Protein AF-A0A5C4LAF5-F1 (afdb_monomer)

Organism: NCBI:txid2583531

Solvent-accessible surface area (backbone atoms only — not comparable to full-atom values): 6536 Å² total; per-residue (Å²): 121,71,73,62,19,75,58,18,48,51,38,55,52,55,50,71,71,38,86,59,40,41,74,29,96,80,46,62,52,73,46,30,43,30,32,22,40,81,81,64,52,59,39,35,34,37,21,53,38,78,77,50,29,40,40,36,35,58,64,47,71,75,53,50,54,58,38,45,76,74,70,45,64,71,43,80,41,60,37,63,76,46,84,54,70,66,35,54,65,41,40,74,38,77,77,31,43,78,30,45,24,29,38,31,74,27,74,49,58,66,53,48,51,53,57,58,58,65,70,104

Structure (mmCIF, N/CA/C/O backbone):
data_AF-A0A5C4LAF5-F1
#
_entry.id   AF-A0A5C4LAF5-F1
#
loop_
_atom_site.group_PDB
_atom_site.id
_atom_site.type_symbol
_atom_site.label_atom_id
_atom_site.label_alt_id
_atom_site.label_comp_id
_atom_site.label_asym_id
_atom_site.label_entity_id
_atom_site.label_seq_id
_atom_site.pdbx_PDB_ins_code
_atom_site.Cartn_x
_atom_site.Cartn_y
_atom_site.Cartn_z
_atom_site.occupancy
_atom_site.B_iso_or_equiv
_atom_site.auth_seq_id
_atom_site.auth_comp_id
_atom_site.auth_asym_id
_atom_site.auth_atom_id
_atom_site.pdbx_PDB_model_num
ATOM 1 N N . MET A 1 1 ? 19.747 -2.881 -2.254 1.00 62.59 1 MET A N 1
ATOM 2 C CA . MET A 1 1 ? 18.479 -2.380 -1.688 1.00 62.59 1 MET A CA 1
ATOM 3 C C . MET A 1 1 ? 18.780 -1.313 -0.639 1.00 62.59 1 MET A C 1
ATOM 5 O O . MET A 1 1 ? 19.507 -1.619 0.301 1.00 62.59 1 MET A O 1
ATOM 9 N N . PRO A 1 2 ? 18.279 -0.075 -0.782 1.00 73.44 2 PRO A N 1
ATOM 10 C CA . PRO A 1 2 ? 18.353 0.937 0.255 1.00 73.44 2 PRO A CA 1
ATOM 11 C C . PRO A 1 2 ? 17.553 0.480 1.476 1.00 73.44 2 PRO A C 1
ATOM 13 O O . PRO A 1 2 ? 16.539 -0.217 1.358 1.00 73.44 2 PRO A O 1
ATOM 16 N N . ALA A 1 3 ? 18.028 0.873 2.655 1.00 80.19 3 ALA A N 1
ATOM 17 C CA . ALA A 1 3 ? 17.338 0.575 3.897 1.00 80.19 3 ALA A CA 1
ATOM 18 C C . ALA A 1 3 ? 15.934 1.218 3.898 1.00 80.19 3 ALA A C 1
ATOM 20 O O . ALA A 1 3 ? 15.774 2.339 3.392 1.00 80.19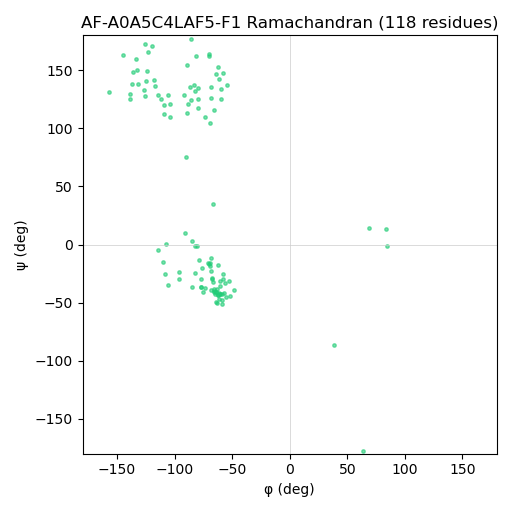 3 ALA A O 1
ATOM 21 N N . PRO A 1 4 ? 14.917 0.534 4.452 1.00 83.88 4 PRO A N 1
ATOM 22 C CA . PRO A 1 4 ? 13.623 1.156 4.696 1.00 83.88 4 PRO A CA 1
ATOM 23 C C . PRO A 1 4 ? 13.795 2.381 5.601 1.00 83.88 4 PRO A C 1
ATOM 25 O O . PRO A 1 4 ? 14.685 2.431 6.454 1.00 83.88 4 PRO A O 1
ATOM 28 N N . SER A 1 5 ? 12.948 3.393 5.410 1.00 88.94 5 SER A N 1
ATOM 29 C CA . SER A 1 5 ? 12.864 4.478 6.390 1.00 88.94 5 SER A CA 1
ATOM 30 C C . SER A 1 5 ? 12.206 3.959 7.677 1.00 88.94 5 SER A C 1
ATOM 32 O O . SER A 1 5 ? 11.512 2.945 7.622 1.00 88.94 5 SER A O 1
ATOM 34 N N . PRO A 1 6 ? 12.338 4.654 8.824 1.00 90.12 6 PRO A N 1
ATOM 35 C CA . PRO A 1 6 ? 11.617 4.276 10.041 1.00 90.12 6 PRO A CA 1
ATOM 36 C C . PRO A 1 6 ? 10.108 4.119 9.807 1.00 90.12 6 PRO A C 1
ATOM 38 O O . PRO A 1 6 ? 9.530 3.111 10.199 1.00 90.12 6 PRO A O 1
ATOM 41 N N . LEU A 1 7 ? 9.500 5.060 9.075 1.00 89.31 7 LEU A N 1
ATOM 42 C CA . LEU A 1 7 ? 8.100 4.973 8.656 1.00 89.31 7 LEU A CA 1
ATOM 43 C C . LEU A 1 7 ? 7.850 3.756 7.751 1.00 89.31 7 LEU A C 1
ATOM 45 O O . LEU A 1 7 ? 6.873 3.046 7.941 1.00 89.31 7 LEU A O 1
ATOM 49 N N . GLY A 1 8 ? 8.734 3.482 6.790 1.00 89.00 8 GLY A N 1
ATOM 50 C CA . GLY A 1 8 ? 8.625 2.316 5.914 1.00 89.00 8 GLY A CA 1
ATOM 51 C C . GLY A 1 8 ? 8.657 0.986 6.663 1.00 89.00 8 GLY A C 1
ATOM 52 O O . GLY A 1 8 ? 7.839 0.120 6.376 1.00 89.00 8 GLY A O 1
ATOM 53 N N . SER A 1 9 ? 9.546 0.843 7.649 1.00 91.00 9 SER A N 1
ATOM 54 C CA . SER A 1 9 ? 9.603 -0.346 8.508 1.00 91.00 9 SER A CA 1
ATOM 55 C C . SER A 1 9 ? 8.350 -0.487 9.371 1.00 91.00 9 SER A C 1
ATOM 57 O O . SER A 1 9 ? 7.840 -1.590 9.532 1.00 91.00 9 SER A O 1
ATOM 59 N N . GLN A 1 10 ? 7.833 0.623 9.910 1.00 92.25 10 GLN A N 1
ATOM 60 C CA . GLN A 1 10 ? 6.586 0.623 10.683 1.00 92.25 10 GLN A CA 1
ATOM 61 C C . GLN A 1 10 ? 5.386 0.225 9.817 1.00 92.25 10 GLN A C 1
ATOM 63 O O . GLN A 1 10 ? 4.551 -0.558 10.260 1.00 92.25 10 GLN A O 1
ATOM 68 N N . LEU A 1 11 ? 5.325 0.712 8.574 1.00 92.38 11 LEU A N 1
ATOM 69 C CA . LEU A 1 11 ? 4.305 0.321 7.602 1.00 92.38 11 LEU A CA 1
ATOM 70 C C . LEU A 1 11 ? 4.411 -1.172 7.266 1.00 92.38 11 LEU A C 1
ATOM 72 O O . LEU A 1 11 ? 3.419 -1.882 7.370 1.00 92.38 11 LEU A O 1
ATOM 76 N N . GLU A 1 12 ? 5.605 -1.663 6.925 1.00 92.31 1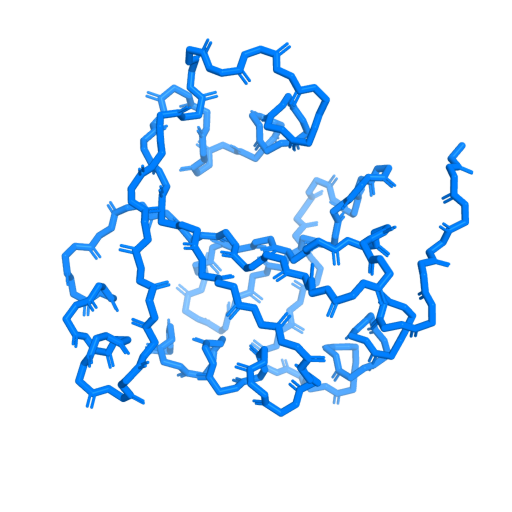2 GLU A N 1
ATOM 77 C CA . GLU A 1 12 ? 5.855 -3.084 6.632 1.00 92.31 12 GLU A CA 1
ATOM 78 C C . GLU A 1 12 ? 5.410 -3.985 7.790 1.00 92.31 12 GLU A C 1
ATOM 80 O O . GLU A 1 12 ? 4.702 -4.974 7.588 1.00 92.31 12 GLU A O 1
ATOM 85 N N . HIS A 1 13 ? 5.750 -3.593 9.019 1.00 92.94 13 HIS A N 1
ATOM 86 C CA . HIS A 1 13 ? 5.322 -4.299 10.217 1.00 92.94 13 HIS A CA 1
ATOM 87 C C . HIS A 1 13 ? 3.798 -4.263 10.401 1.00 92.94 13 HIS A C 1
ATOM 89 O O . HIS A 1 13 ? 3.179 -5.308 10.551 1.00 92.94 13 HIS A O 1
ATOM 95 N N . ALA A 1 14 ? 3.163 -3.095 10.310 1.00 92.81 14 ALA A N 1
ATOM 96 C CA . ALA A 1 14 ? 1.718 -2.973 10.497 1.00 92.81 14 ALA A CA 1
ATOM 97 C C . ALA A 1 14 ? 0.908 -3.758 9.453 1.00 92.81 14 ALA A C 1
ATOM 99 O O . ALA A 1 14 ? -0.028 -4.471 9.806 1.00 92.81 14 ALA A O 1
ATOM 100 N N . PHE A 1 15 ? 1.302 -3.693 8.177 1.00 91.81 15 PHE A N 1
ATOM 101 C CA . PHE A 1 15 ? 0.649 -4.456 7.111 1.00 91.81 15 PHE A CA 1
ATOM 102 C C . PHE A 1 15 ? 0.873 -5.967 7.234 1.00 91.81 15 PHE A C 1
ATOM 104 O O . PHE A 1 15 ? 0.014 -6.729 6.810 1.00 91.81 15 PHE A O 1
ATOM 111 N N . SER A 1 16 ? 1.996 -6.412 7.808 1.00 90.06 16 SER A N 1
ATOM 112 C CA . SER A 1 16 ? 2.235 -7.844 8.053 1.00 90.06 16 SER A CA 1
ATOM 113 C C . SER A 1 16 ? 1.465 -8.402 9.253 1.00 90.06 16 SER A C 1
ATOM 115 O O . SER A 1 16 ? 1.260 -9.612 9.318 1.00 90.06 16 SER A O 1
ATOM 117 N N . LEU A 1 17 ? 1.014 -7.544 10.173 1.00 92.62 17 LEU A N 1
ATOM 118 C CA . LEU A 1 17 ? 0.171 -7.938 11.304 1.00 92.62 17 LEU A CA 1
ATOM 119 C C . LEU A 1 17 ? -1.318 -8.053 10.939 1.00 92.62 17 LEU A C 1
ATOM 121 O O . LEU A 1 17 ? -2.039 -8.786 11.613 1.00 92.62 17 LEU A O 1
ATOM 125 N N . ASP A 1 18 ? -1.792 -7.354 9.901 1.00 91.25 18 ASP A N 1
ATOM 126 C CA . ASP A 1 18 ? -3.194 -7.426 9.469 1.00 91.25 18 ASP A CA 1
ATOM 127 C C . ASP A 1 18 ? -3.393 -8.555 8.433 1.00 91.25 18 ASP A C 1
ATOM 129 O O . ASP A 1 18 ? -2.924 -8.445 7.296 1.00 91.25 18 ASP A O 1
ATOM 133 N N . PRO A 1 19 ? -4.140 -9.627 8.766 1.00 89.94 19 PRO A N 1
ATOM 134 C CA . PRO A 1 19 ? -4.344 -10.775 7.879 1.00 89.94 19 PRO A CA 1
ATOM 135 C C . PRO A 1 19 ? -5.185 -10.456 6.631 1.00 89.94 19 PRO A C 1
ATOM 137 O O . PRO A 1 19 ? -5.259 -11.275 5.710 1.00 89.94 19 PRO A O 1
ATOM 140 N N . SER A 1 20 ? -5.827 -9.285 6.589 1.00 89.94 20 SER A N 1
ATOM 141 C CA . SER A 1 20 ? -6.595 -8.800 5.437 1.00 89.94 20 SER A CA 1
ATOM 142 C C . SER A 1 20 ? -5.701 -8.415 4.259 1.00 89.94 20 SER A C 1
ATOM 144 O O . SER A 1 20 ? -6.203 -8.263 3.141 1.00 89.94 20 SER A O 1
ATOM 146 N N . TYR A 1 21 ? -4.397 -8.242 4.501 1.00 92.19 21 TYR A N 1
ATOM 147 C CA . TYR A 1 21 ? -3.412 -7.911 3.484 1.00 92.19 21 TYR A CA 1
ATOM 148 C C . TYR A 1 21 ? -2.386 -9.030 3.359 1.00 92.19 21 TYR A C 1
ATOM 150 O O . TYR A 1 21 ? -1.886 -9.580 4.336 1.00 92.19 21 TYR A O 1
ATOM 158 N N . ARG A 1 22 ? -2.056 -9.380 2.121 1.00 92.88 22 ARG A N 1
ATOM 159 C CA . ARG A 1 22 ? -1.037 -10.384 1.807 1.00 92.88 22 ARG A CA 1
ATOM 160 C C . ARG A 1 22 ? 0.001 -9.776 0.896 1.00 92.88 22 ARG A C 1
ATOM 162 O O . ARG A 1 22 ? -0.321 -8.903 0.096 1.00 92.88 22 ARG A O 1
ATOM 169 N N . VAL A 1 23 ? 1.243 -10.234 0.998 1.00 92.12 23 VAL A N 1
ATOM 170 C CA . VAL A 1 23 ? 2.293 -9.815 0.066 1.00 92.12 23 VAL A CA 1
ATOM 171 C C . VAL A 1 23 ? 1.879 -10.214 -1.350 1.00 92.12 23 VAL A C 1
ATOM 173 O O . VAL A 1 23 ? 1.403 -11.324 -1.576 1.00 92.12 23 VAL A O 1
ATOM 176 N N . HIS A 1 24 ? 2.026 -9.289 -2.295 1.00 92.81 24 HIS A N 1
ATOM 177 C CA . HIS A 1 24 ? 1.714 -9.549 -3.698 1.00 92.81 24 HIS A CA 1
ATOM 178 C C . HIS A 1 24 ? 2.612 -10.654 -4.274 1.00 92.81 24 HIS A C 1
ATOM 180 O O . HIS A 1 24 ? 3.770 -10.772 -3.885 1.00 92.81 24 HIS A O 1
ATOM 186 N N . ASP A 1 25 ? 2.137 -11.376 -5.290 1.00 87.38 25 ASP A N 1
ATOM 187 C CA . ASP A 1 25 ? 2.841 -12.514 -5.913 1.00 87.38 25 ASP A CA 1
ATOM 188 C C . ASP A 1 25 ? 4.232 -12.168 -6.473 1.00 87.38 25 ASP A C 1
ATOM 190 O O . ASP A 1 25 ? 5.109 -13.019 -6.563 1.00 87.38 25 ASP A O 1
ATOM 194 N N . VAL A 1 26 ? 4.460 -10.897 -6.824 1.00 85.62 26 VAL A N 1
ATOM 195 C CA . VAL A 1 26 ? 5.748 -10.405 -7.344 1.00 85.62 26 VAL A CA 1
ATOM 196 C C . VAL A 1 26 ? 6.667 -9.895 -6.227 1.00 85.62 26 VAL A C 1
ATOM 198 O O . VAL A 1 26 ? 7.672 -9.235 -6.498 1.00 85.62 26 VAL A O 1
ATOM 201 N N . GLY A 1 27 ? 6.295 -10.152 -4.969 1.00 87.12 27 GLY A N 1
ATOM 202 C CA . GLY A 1 27 ? 7.008 -9.745 -3.767 1.00 87.12 27 GLY A CA 1
ATOM 203 C C . GLY A 1 27 ? 7.087 -8.231 -3.577 1.00 87.12 27 GLY A C 1
ATOM 204 O O . GLY A 1 27 ? 6.575 -7.431 -4.364 1.00 87.12 27 GLY A O 1
ATOM 205 N N . HIS A 1 28 ? 7.767 -7.812 -2.515 1.00 87.00 28 HIS A N 1
ATOM 206 C CA . HIS A 1 28 ? 8.168 -6.417 -2.341 1.00 87.00 28 HIS A CA 1
ATOM 207 C C . HIS A 1 28 ? 9.268 -6.028 -3.338 1.00 87.00 28 HIS A C 1
ATOM 209 O O . HIS A 1 28 ? 9.920 -6.874 -3.948 1.00 87.00 28 HIS A O 1
ATOM 215 N N . ALA A 1 29 ? 9.478 -4.728 -3.511 1.00 85.38 29 ALA A N 1
ATOM 216 C CA . ALA A 1 29 ? 10.572 -4.188 -4.303 1.00 85.38 29 ALA A CA 1
ATOM 217 C C . ALA A 1 29 ? 11.403 -3.189 -3.516 1.00 85.38 29 ALA A C 1
ATOM 219 O O . ALA A 1 29 ? 11.057 -2.759 -2.419 1.00 85.38 29 ALA A O 1
ATOM 220 N N . 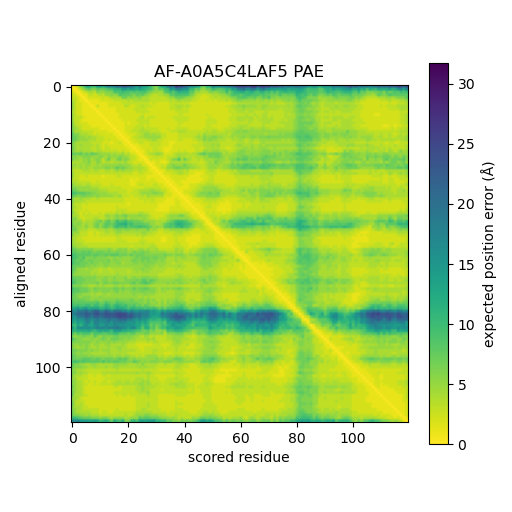GLU A 1 30 ? 12.500 -2.782 -4.148 1.00 81.38 30 GLU A N 1
ATOM 221 C CA . GLU A 1 30 ? 13.512 -1.913 -3.571 1.00 81.38 30 GLU A CA 1
ATOM 222 C C . GLU A 1 30 ? 12.936 -0.662 -2.877 1.00 81.38 30 GLU A C 1
ATOM 224 O O . GLU A 1 30 ? 13.389 -0.282 -1.797 1.00 81.38 30 GLU A O 1
ATOM 229 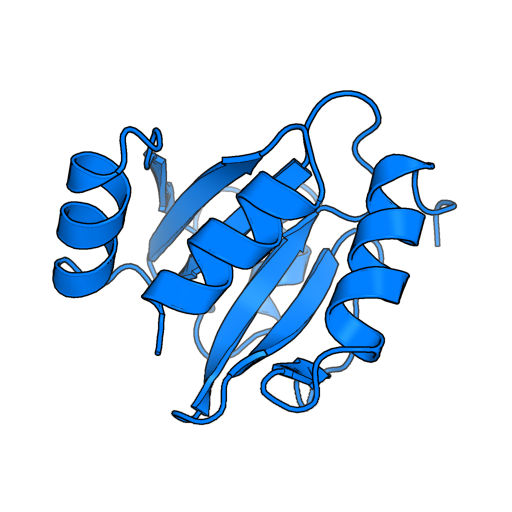N N . TYR A 1 31 ? 11.893 -0.061 -3.458 1.00 85.44 31 TYR A N 1
ATOM 230 C CA . TYR A 1 31 ? 11.274 1.169 -2.958 1.00 85.44 31 TYR A CA 1
ATOM 231 C C . TYR A 1 31 ? 9.837 1.012 -2.465 1.00 85.44 31 TYR A C 1
ATOM 233 O O . TYR A 1 31 ? 9.264 1.992 -1.978 1.00 85.44 31 TYR A O 1
ATOM 241 N N . LEU A 1 32 ? 9.248 -0.173 -2.619 1.00 89.00 32 LEU A N 1
ATOM 242 C CA . LEU A 1 32 ? 7.816 -0.385 -2.460 1.00 89.00 32 LEU A CA 1
ATOM 243 C C . LEU A 1 32 ? 7.529 -1.684 -1.724 1.00 89.00 32 LEU A C 1
ATOM 245 O O . LEU A 1 32 ? 7.976 -2.757 -2.127 1.00 89.00 32 LEU A O 1
ATOM 249 N N . LEU A 1 33 ? 6.696 -1.578 -0.704 1.00 91.25 33 LEU A N 1
ATOM 250 C CA . LEU A 1 33 ? 5.954 -2.702 -0.167 1.00 91.25 33 LEU A CA 1
ATOM 251 C C . LEU A 1 33 ? 4.758 -2.932 -1.088 1.00 91.25 33 LEU A C 1
ATOM 253 O O . LEU A 1 33 ? 4.110 -1.976 -1.503 1.00 91.25 33 LEU A O 1
ATOM 257 N N . ARG A 1 34 ? 4.488 -4.176 -1.457 1.00 93.12 34 ARG A N 1
ATOM 258 C CA . ARG A 1 34 ? 3.430 -4.537 -2.407 1.00 93.12 34 ARG A CA 1
ATOM 259 C C . ARG A 1 34 ? 2.512 -5.554 -1.770 1.00 93.12 34 ARG A C 1
ATOM 261 O O . ARG A 1 34 ? 2.990 -6.593 -1.309 1.00 93.12 34 ARG A O 1
ATOM 268 N N . TYR A 1 35 ? 1.222 -5.265 -1.793 1.00 94.12 35 TYR A N 1
ATOM 269 C CA . TYR A 1 35 ? 0.212 -6.061 -1.120 1.00 94.12 35 TYR A CA 1
ATOM 270 C C . TYR A 1 35 ? -0.988 -6.321 -2.030 1.00 94.12 35 TYR A C 1
ATOM 272 O O . TYR A 1 35 ? -1.220 -5.605 -3.006 1.00 94.12 35 TYR A O 1
ATOM 280 N N . ARG A 1 36 ? -1.756 -7.351 -1.687 1.00 93.19 36 ARG A N 1
ATOM 281 C CA . ARG A 1 36 ? -3.130 -7.575 -2.129 1.00 93.19 36 ARG A CA 1
ATOM 282 C C . ARG A 1 36 ? -4.048 -7.555 -0.918 1.00 93.19 36 ARG A C 1
ATOM 284 O O . ARG A 1 36 ? -3.675 -8.069 0.137 1.00 93.19 36 ARG A O 1
ATOM 291 N N . ASN A 1 37 ? -5.235 -6.984 -1.069 1.00 91.38 37 ASN A N 1
ATOM 292 C CA . ASN A 1 37 ? -6.287 -7.104 -0.062 1.00 91.38 37 ASN A CA 1
ATOM 293 C C . ASN A 1 37 ? -7.113 -8.392 -0.249 1.00 91.38 37 ASN A C 1
ATOM 295 O O . ASN A 1 37 ? -6.907 -9.146 -1.202 1.00 91.38 37 ASN A O 1
ATOM 299 N N . ALA A 1 38 ? -8.066 -8.630 0.656 1.00 86.81 38 ALA A N 1
ATOM 300 C CA . ALA A 1 38 ? -8.966 -9.786 0.614 1.00 86.81 38 ALA A CA 1
ATOM 301 C C . ALA A 1 38 ? -9.789 -9.890 -0.687 1.00 86.81 38 ALA A C 1
ATOM 303 O O . ALA A 1 38 ? -10.086 -10.995 -1.134 1.00 86.81 38 ALA A O 1
ATOM 304 N N . SER A 1 39 ? -10.101 -8.755 -1.315 1.00 85.00 39 SER A N 1
ATOM 305 C CA . SER A 1 39 ? -10.839 -8.657 -2.582 1.00 85.00 39 SER A CA 1
ATOM 306 C C . SER A 1 39 ? -9.947 -8.913 -3.814 1.00 85.00 39 SER A C 1
ATOM 308 O O . SER A 1 39 ? -10.424 -8.875 -4.945 1.00 85.00 39 SER A O 1
ATOM 310 N N . GLY A 1 40 ? -8.647 -9.169 -3.617 1.00 86.38 40 GLY A N 1
ATOM 311 C CA . GLY A 1 40 ? -7.664 -9.421 -4.677 1.00 86.38 40 GLY A CA 1
ATOM 312 C C . GLY A 1 40 ? -7.051 -8.160 -5.297 1.00 86.38 40 GLY A C 1
ATOM 313 O O . GLY A 1 40 ? -6.162 -8.274 -6.150 1.00 86.38 40 GLY A O 1
ATOM 314 N N . LEU A 1 41 ? -7.466 -6.966 -4.856 1.00 90.38 41 LEU A N 1
ATOM 315 C CA . LEU A 1 41 ? -6.942 -5.698 -5.353 1.00 90.38 41 LEU A CA 1
ATOM 316 C C . LEU A 1 41 ? -5.492 -5.520 -4.908 1.00 90.38 41 LEU A C 1
ATOM 318 O O . LEU A 1 41 ? -5.175 -5.566 -3.717 1.00 90.38 41 LEU A O 1
ATOM 322 N N . ALA A 1 42 ? -4.622 -5.277 -5.881 1.00 92.50 42 ALA A N 1
ATOM 323 C CA . ALA A 1 42 ? -3.221 -4.987 -5.651 1.00 92.50 42 ALA A CA 1
ATOM 324 C C . ALA A 1 42 ? -3.006 -3.505 -5.323 1.00 92.50 42 ALA A C 1
ATOM 326 O O . ALA A 1 42 ? -3.549 -2.634 -5.997 1.00 92.50 42 ALA A O 1
ATOM 327 N N . PHE A 1 43 ? -2.160 -3.211 -4.340 1.00 93.38 43 PHE A N 1
ATOM 328 C CA . PHE A 1 43 ? -1.712 -1.855 -4.024 1.00 93.38 43 PHE A CA 1
ATOM 329 C C . PHE A 1 43 ? -0.255 -1.868 -3.555 1.00 93.38 43 PHE A C 1
ATOM 331 O O . PHE A 1 43 ? 0.300 -2.913 -3.201 1.00 93.38 43 PHE A O 1
ATOM 338 N N . ALA A 1 44 ? 0.394 -0.706 -3.568 1.00 92.88 44 ALA A N 1
ATOM 339 C CA .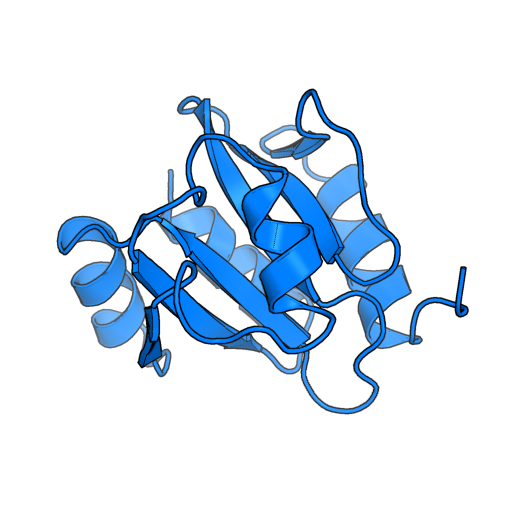 ALA A 1 44 ? 1.777 -0.577 -3.122 1.00 92.88 44 ALA A CA 1
ATOM 340 C C . ALA A 1 44 ? 1.967 0.602 -2.170 1.00 92.88 44 ALA A C 1
ATOM 342 O O . ALA A 1 44 ? 1.291 1.615 -2.274 1.00 92.88 44 ALA A O 1
ATOM 343 N N . VAL A 1 45 ? 2.924 0.498 -1.257 1.00 92.12 45 VAL A N 1
ATOM 344 C CA . VAL A 1 45 ? 3.225 1.513 -0.248 1.00 92.12 45 VAL A CA 1
ATOM 345 C C . VAL A 1 45 ? 4.707 1.868 -0.311 1.00 92.12 45 VAL A C 1
ATOM 347 O O . VAL A 1 45 ? 5.575 1.001 -0.380 1.00 92.12 45 VAL A O 1
ATOM 350 N N . GLY A 1 46 ? 5.017 3.163 -0.307 1.00 90.12 46 GLY A N 1
ATOM 351 C CA . GLY A 1 46 ? 6.388 3.668 -0.298 1.00 90.12 46 GLY A CA 1
ATOM 352 C C . GLY A 1 46 ? 7.179 3.205 0.927 1.00 90.12 46 GLY A C 1
ATOM 353 O O . GLY A 1 46 ? 6.777 3.465 2.055 1.00 90.12 46 GLY A O 1
ATOM 354 N N . ARG A 1 47 ? 8.341 2.580 0.698 1.00 86.31 47 ARG A N 1
ATOM 355 C CA . ARG A 1 47 ? 9.185 1.984 1.751 1.00 86.31 47 ARG A CA 1
ATOM 356 C C . ARG A 1 47 ? 10.329 2.881 2.237 1.00 86.31 47 ARG A C 1
ATOM 358 O O . ARG A 1 47 ? 10.784 2.770 3.367 1.00 86.31 47 ARG A O 1
ATOM 365 N N . THR A 1 48 ? 10.853 3.755 1.380 1.00 83.62 48 THR A N 1
ATOM 366 C CA . THR A 1 48 ? 12.125 4.466 1.653 1.00 83.62 48 THR A CA 1
ATOM 367 C C . THR A 1 48 ? 11.957 5.947 1.982 1.00 83.62 48 THR A C 1
ATOM 369 O O . THR A 1 48 ? 12.927 6.677 2.179 1.00 83.62 48 THR A O 1
ATOM 372 N N . THR A 1 49 ? 10.726 6.442 2.004 1.00 79.62 49 THR A N 1
ATOM 373 C CA . THR A 1 49 ? 10.418 7.856 2.228 1.00 79.62 49 THR A CA 1
ATOM 374 C C . THR A 1 49 ? 10.472 8.207 3.710 1.00 79.62 49 THR A C 1
ATOM 376 O O . THR A 1 49 ? 9.788 7.585 4.516 1.00 79.62 49 THR A O 1
ATOM 379 N N . LYS A 1 50 ? 11.268 9.220 4.077 1.00 76.25 50 LYS A N 1
ATOM 380 C CA . LYS A 1 50 ? 11.477 9.612 5.483 1.00 76.25 50 LYS A CA 1
ATOM 381 C C . LYS A 1 50 ? 10.315 10.403 6.094 1.00 76.25 50 LYS A C 1
ATOM 383 O O . LYS A 1 50 ? 10.050 10.241 7.273 1.00 76.25 50 LYS A O 1
ATOM 388 N N . THR A 1 51 ? 9.661 11.265 5.314 1.00 81.06 51 THR A N 1
ATOM 389 C CA . THR A 1 51 ? 8.685 12.245 5.831 1.00 81.06 51 THR A CA 1
ATOM 390 C C . THR A 1 51 ? 7.232 11.896 5.533 1.00 81.06 51 THR A C 1
ATOM 392 O O . THR A 1 51 ? 6.354 12.212 6.323 1.00 81.06 51 THR A O 1
ATOM 395 N N . ALA A 1 52 ? 6.962 11.295 4.377 1.00 86.88 52 ALA A N 1
ATOM 396 C CA . ALA A 1 52 ? 5.636 10.826 4.001 1.00 86.88 52 ALA A CA 1
ATOM 397 C C . ALA A 1 52 ? 5.769 9.722 2.954 1.00 86.88 52 ALA A C 1
ATOM 399 O O . ALA A 1 52 ? 6.488 9.899 1.964 1.00 86.88 52 ALA A O 1
ATOM 400 N N . ALA A 1 53 ? 5.079 8.610 3.169 1.00 89.62 53 ALA A N 1
ATOM 401 C CA . ALA A 1 53 ? 4.941 7.550 2.190 1.00 89.62 53 ALA A CA 1
ATOM 402 C C . ALA A 1 53 ? 3.842 7.877 1.178 1.00 89.62 53 ALA A C 1
ATOM 404 O O . ALA A 1 53 ? 3.008 8.763 1.370 1.00 89.62 53 ALA A O 1
ATOM 405 N N . LYS A 1 54 ? 3.887 7.172 0.051 1.00 91.50 54 LYS A N 1
ATOM 406 C CA . LYS A 1 54 ? 2.815 7.188 -0.938 1.00 91.50 54 LYS A CA 1
ATOM 407 C C . LYS A 1 54 ? 2.192 5.811 -0.999 1.00 91.50 54 LYS A C 1
ATOM 409 O O . LYS A 1 54 ? 2.930 4.840 -1.166 1.00 91.50 54 LYS A O 1
ATOM 414 N N . VAL A 1 55 ? 0.875 5.752 -0.885 1.00 92.50 55 VAL A N 1
ATOM 415 C CA . VAL A 1 55 ? 0.090 4.566 -1.209 1.00 92.50 55 VAL A CA 1
ATOM 416 C C . VAL A 1 55 ? -0.335 4.690 -2.666 1.00 92.50 55 VAL A C 1
ATOM 418 O O . VAL A 1 55 ? -0.832 5.732 -3.084 1.00 92.50 55 VAL A O 1
ATOM 421 N N . TRP A 1 56 ? -0.073 3.653 -3.442 1.00 92.12 56 TRP A N 1
ATOM 422 C CA . TRP A 1 56 ? -0.343 3.557 -4.864 1.00 92.12 56 TRP A CA 1
ATOM 423 C C . TRP A 1 56 ? -1.439 2.538 -5.090 1.00 92.12 56 TRP A C 1
ATOM 425 O O . TRP A 1 56 ? -1.328 1.393 -4.651 1.00 92.12 56 TRP A O 1
ATOM 435 N N . ILE A 1 57 ? -2.481 2.972 -5.782 1.00 92.44 57 ILE A N 1
ATOM 436 C CA . ILE A 1 57 ? -3.729 2.237 -5.947 1.00 92.44 57 ILE A CA 1
ATOM 437 C C . ILE A 1 57 ? -4.063 2.259 -7.439 1.00 92.44 57 ILE A C 1
ATOM 439 O O . ILE A 1 57 ? -3.876 3.307 -8.063 1.00 92.44 57 ILE A O 1
ATOM 443 N N . PRO A 1 58 ? -4.525 1.154 -8.045 1.00 90.69 58 PRO A N 1
ATOM 444 C CA . PRO A 1 58 ? -4.985 1.166 -9.427 1.00 90.69 58 PRO A CA 1
ATOM 445 C C . PRO A 1 58 ? -6.065 2.238 -9.614 1.00 90.69 58 PRO A C 1
ATOM 447 O O . PRO A 1 58 ? -6.919 2.411 -8.742 1.00 90.69 58 PRO A O 1
ATOM 450 N N . ALA A 1 59 ? -6.003 2.989 -10.715 1.00 88.25 59 ALA A N 1
ATOM 451 C CA . ALA A 1 59 ? -6.954 4.069 -10.947 1.00 88.25 59 ALA A CA 1
ATOM 452 C C . ALA A 1 59 ? -8.360 3.512 -11.225 1.00 88.25 59 ALA A C 1
ATOM 454 O O . ALA A 1 59 ? -8.628 3.005 -12.311 1.00 88.25 59 ALA A O 1
ATOM 455 N N . ASP A 1 60 ? -9.236 3.623 -10.229 1.00 87.88 60 ASP A N 1
ATOM 456 C CA . ASP A 1 60 ? -10.665 3.314 -10.288 1.00 87.88 60 ASP A CA 1
ATOM 457 C C . ASP A 1 60 ? -11.447 4.396 -9.522 1.00 87.88 60 ASP A C 1
ATOM 459 O O . ASP A 1 60 ? -11.135 4.700 -8.364 1.00 87.88 60 ASP A O 1
ATOM 463 N N . GLU A 1 61 ? -12.424 5.024 -10.181 1.00 85.44 61 GLU A N 1
ATOM 464 C CA . GLU A 1 61 ? -13.183 6.162 -9.640 1.00 85.44 61 GLU A CA 1
ATOM 465 C C . GLU A 1 61 ? -13.853 5.841 -8.300 1.00 85.44 61 GLU A C 1
ATOM 467 O O . GLU A 1 61 ? -13.865 6.691 -7.409 1.00 85.44 61 GLU A O 1
ATOM 472 N N . ARG A 1 62 ? -14.279 4.587 -8.094 1.00 86.81 62 ARG A N 1
ATOM 473 C CA . ARG A 1 62 ? -14.888 4.143 -6.834 1.00 86.81 62 ARG A CA 1
ATOM 474 C C . ARG A 1 62 ? -13.972 4.384 -5.634 1.00 86.81 62 ARG A C 1
ATOM 476 O O . ARG A 1 62 ? -14.436 4.800 -4.573 1.00 86.81 62 ARG A O 1
ATOM 483 N N . TRP A 1 63 ? -12.676 4.112 -5.785 1.00 85.88 63 TRP A N 1
ATOM 484 C CA . TRP A 1 63 ? -11.709 4.292 -4.700 1.00 85.88 63 TRP A CA 1
ATOM 485 C C . TRP A 1 63 ? -11.346 5.757 -4.516 1.00 85.88 63 TRP A C 1
ATOM 487 O O . TRP A 1 63 ? -11.182 6.205 -3.385 1.00 85.88 63 TRP A O 1
ATOM 497 N N . ARG A 1 64 ? -11.261 6.516 -5.613 1.00 87.31 64 ARG A N 1
ATOM 498 C CA . ARG A 1 64 ? -10.977 7.952 -5.563 1.00 87.31 64 ARG A CA 1
ATOM 499 C C . ARG A 1 64 ? -12.026 8.692 -4.739 1.00 87.31 64 ARG A C 1
ATOM 501 O O . ARG A 1 64 ? -11.646 9.412 -3.822 1.00 87.31 64 ARG A O 1
ATOM 508 N N . ASP A 1 65 ? -13.309 8.491 -5.028 1.00 87.44 65 ASP A N 1
ATOM 509 C CA . ASP A 1 65 ? -14.383 9.197 -4.321 1.00 87.44 65 ASP A CA 1
ATOM 510 C C . ASP A 1 65 ? -14.423 8.822 -2.836 1.00 87.44 65 ASP A C 1
ATOM 512 O O . ASP A 1 65 ? -14.539 9.698 -1.980 1.00 87.44 65 ASP A O 1
ATOM 516 N N . ALA A 1 66 ? -14.229 7.539 -2.511 1.00 88.12 66 ALA A N 1
ATOM 517 C CA . ALA A 1 66 ? -14.173 7.071 -1.126 1.00 88.12 66 ALA A CA 1
ATOM 518 C C . ALA A 1 66 ? -12.997 7.674 -0.337 1.00 88.12 66 ALA A C 1
ATOM 520 O O . ALA A 1 66 ? -13.137 7.987 0.843 1.00 88.12 66 ALA A O 1
ATOM 521 N N . LEU A 1 67 ? -11.837 7.843 -0.976 1.00 89.94 67 LEU A N 1
ATOM 522 C CA . LEU A 1 67 ? -10.652 8.426 -0.348 1.00 89.94 67 LEU A CA 1
ATOM 523 C C . LEU A 1 67 ? -10.776 9.946 -0.195 1.00 89.94 67 LEU A C 1
ATOM 525 O O . LEU A 1 67 ? -10.419 10.487 0.850 1.00 89.94 67 LEU A O 1
ATOM 529 N N . VAL A 1 68 ? -11.317 10.630 -1.205 1.00 90.06 68 VAL A N 1
ATOM 530 C CA . VAL A 1 68 ? -11.562 12.079 -1.158 1.00 90.06 68 VAL A CA 1
ATOM 531 C C . VAL A 1 68 ? -12.622 12.423 -0.108 1.00 90.06 68 VAL A C 1
ATOM 533 O O . VAL A 1 68 ? -12.452 13.405 0.612 1.00 90.06 68 VAL A O 1
ATOM 536 N N . ALA A 1 69 ? -13.670 11.605 0.038 1.00 88.69 69 ALA A N 1
ATOM 537 C CA . ALA A 1 69 ? -14.688 11.776 1.078 1.00 88.69 69 ALA A CA 1
ATOM 538 C C . ALA A 1 69 ? -14.105 11.707 2.503 1.00 88.69 69 ALA A C 1
ATOM 540 O O . ALA A 1 69 ? -14.570 12.414 3.394 1.00 88.69 69 ALA A O 1
ATOM 541 N N . ASP A 1 70 ? -13.049 10.917 2.697 1.00 86.12 70 ASP A N 1
ATOM 542 C CA . ASP A 1 70 ? -12.306 10.807 3.957 1.00 86.12 70 ASP A CA 1
ATOM 543 C C . ASP A 1 70 ? -11.217 11.889 4.120 1.00 86.12 70 ASP A C 1
ATOM 545 O O . ASP A 1 70 ? -10.483 11.900 5.109 1.00 86.12 70 ASP A O 1
ATOM 549 N N . GLY A 1 71 ? -11.106 12.819 3.167 1.00 88.81 71 GLY A N 1
ATOM 550 C CA . GLY A 1 71 ? -10.159 13.934 3.212 1.00 88.81 71 GLY A CA 1
ATOM 551 C C . GLY A 1 71 ? -8.752 13.599 2.713 1.00 88.81 71 GLY A C 1
ATOM 552 O O . GLY A 1 71 ? -7.829 14.391 2.921 1.00 88.81 71 GLY A O 1
ATOM 553 N N . PHE A 1 72 ? -8.557 12.457 2.047 1.00 91.19 72 PHE A N 1
ATOM 554 C CA . PHE A 1 72 ? -7.267 12.109 1.457 1.00 91.19 72 PHE A CA 1
ATOM 555 C C . PHE A 1 72 ? -7.061 12.773 0.093 1.00 91.19 72 PHE A C 1
ATOM 557 O O . PHE A 1 72 ? -7.892 12.678 -0.811 1.00 91.19 72 PHE A O 1
ATOM 564 N N . ASP A 1 73 ? -5.885 13.378 -0.087 1.00 89.00 73 ASP A N 1
ATOM 565 C CA . ASP A 1 73 ? -5.451 13.906 -1.380 1.00 89.00 73 ASP A CA 1
ATOM 566 C C . ASP A 1 73 ? -5.068 12.755 -2.324 1.00 89.00 73 ASP A C 1
ATOM 568 O O . ASP A 1 73 ? -4.059 12.066 -2.123 1.00 89.00 73 ASP A O 1
ATOM 572 N N . CYS A 1 74 ? -5.896 12.538 -3.348 1.00 89.31 74 CYS A N 1
ATOM 573 C CA . CYS A 1 74 ? -5.698 11.520 -4.375 1.00 89.31 74 CYS A CA 1
ATOM 574 C C . CYS A 1 74 ? -5.213 12.156 -5.674 1.00 89.31 74 CYS A C 1
ATOM 576 O O . CYS A 1 74 ? -5.976 12.802 -6.390 1.00 89.31 74 CYS A O 1
ATOM 578 N N . VAL A 1 75 ? -3.949 11.911 -6.018 1.00 89.75 75 VAL A N 1
ATOM 579 C CA . VAL A 1 75 ? -3.354 12.427 -7.255 1.00 89.75 75 VAL A CA 1
ATOM 580 C C . VAL A 1 75 ? -3.241 11.311 -8.284 1.00 89.75 75 VAL A C 1
ATOM 582 O O . VAL A 1 75 ? -2.538 10.329 -8.045 1.00 89.75 75 VAL A O 1
ATOM 585 N N . GLU A 1 76 ? -3.878 11.475 -9.444 1.00 89.50 76 GLU A N 1
ATOM 586 C CA . GLU A 1 76 ? -3.709 10.565 -10.582 1.00 89.50 76 GLU A CA 1
ATOM 587 C C . GLU A 1 76 ? -2.302 10.690 -11.178 1.00 89.50 76 GLU A C 1
ATOM 589 O O . GLU A 1 76 ? -1.759 11.785 -11.355 1.00 89.50 76 GLU A O 1
ATOM 594 N N . ARG A 1 77 ? -1.689 9.544 -11.470 1.00 87.31 77 ARG A N 1
ATOM 595 C CA . ARG A 1 77 ? -0.370 9.430 -12.083 1.00 87.31 77 ARG A CA 1
ATOM 596 C C . AR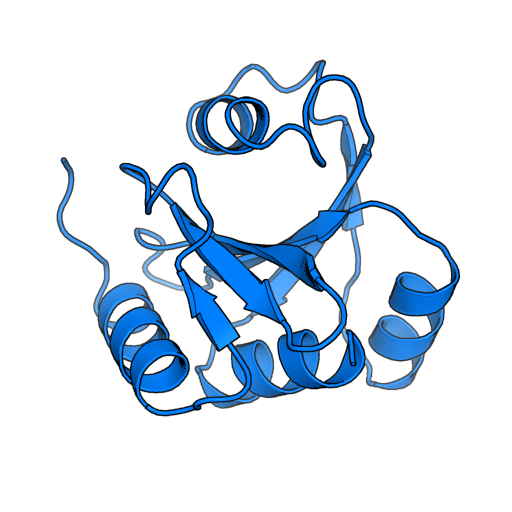G A 1 77 ? -0.387 8.352 -13.151 1.00 87.31 77 ARG A C 1
ATOM 598 O O . ARG A 1 77 ? -0.923 7.264 -12.957 1.00 87.31 77 ARG A O 1
ATOM 605 N N . ASP A 1 78 ? 0.255 8.657 -14.266 1.00 83.56 78 ASP A N 1
ATOM 606 C CA . ASP A 1 78 ? 0.495 7.697 -15.330 1.00 83.56 78 ASP A CA 1
ATOM 607 C C . ASP A 1 78 ? 1.698 6.815 -14.956 1.00 83.56 78 ASP A C 1
ATOM 609 O O . ASP A 1 78 ? 2.810 7.316 -14.759 1.00 83.56 78 ASP A O 1
ATOM 613 N N . CYS A 1 79 ? 1.484 5.502 -14.811 1.00 78.62 79 CYS A N 1
ATOM 614 C CA . CYS A 1 79 ? 2.569 4.578 -14.483 1.00 78.62 79 CYS A CA 1
ATOM 615 C C . CYS A 1 79 ? 3.434 4.212 -15.696 1.00 78.62 79 CYS A C 1
ATOM 617 O O . CYS A 1 79 ? 4.505 3.646 -15.494 1.00 78.62 79 CYS A O 1
ATOM 619 N N . ALA A 1 80 ? 3.004 4.504 -16.927 1.00 69.81 80 ALA A N 1
ATOM 620 C CA . ALA A 1 80 ? 3.716 4.198 -18.167 1.00 69.81 80 ALA A CA 1
ATOM 621 C C . ALA A 1 80 ? 4.755 5.271 -18.535 1.00 69.81 80 ALA A C 1
ATOM 623 O O . ALA A 1 80 ? 5.828 4.930 -19.028 1.00 69.81 80 ALA A O 1
ATOM 624 N N . SER A 1 81 ? 4.458 6.546 -18.270 1.00 60.31 81 SER A N 1
ATOM 625 C CA . SER A 1 81 ? 5.268 7.680 -18.751 1.00 60.31 81 SER A CA 1
ATOM 626 C C . SER A 1 81 ? 6.295 8.204 -17.741 1.00 60.31 81 SER A C 1
ATOM 628 O O . SER A 1 81 ? 7.303 8.797 -18.126 1.00 60.31 81 SER A O 1
ATOM 630 N N . ASP A 1 82 ? 6.085 7.991 -16.441 1.00 55.19 82 ASP A N 1
ATOM 631 C CA . ASP A 1 82 ? 6.940 8.573 -15.401 1.00 55.19 82 ASP A CA 1
ATOM 632 C C . ASP A 1 82 ? 8.110 7.617 -15.077 1.00 55.19 82 ASP A C 1
ATOM 634 O O . ASP A 1 82 ? 8.123 6.886 -14.088 1.00 55.19 82 ASP A O 1
ATOM 638 N N . GLY A 1 83 ? 9.102 7.570 -15.972 1.00 50.94 83 GLY A N 1
ATOM 639 C CA . GLY A 1 83 ? 10.287 6.695 -15.917 1.00 50.94 83 GLY A CA 1
ATOM 640 C C . GLY A 1 83 ? 11.273 6.964 -14.767 1.00 50.94 83 GLY A C 1
ATOM 641 O O . GLY A 1 83 ? 12.482 6.834 -14.945 1.00 50.94 83 GLY A O 1
ATOM 642 N N . LYS A 1 84 ? 10.802 7.365 -13.579 1.00 57.47 84 LYS A N 1
ATOM 643 C CA . LYS A 1 84 ? 11.640 7.649 -12.404 1.00 57.47 84 LYS A CA 1
ATOM 644 C C . LYS A 1 84 ? 11.456 6.584 -11.320 1.00 57.47 84 LYS A C 1
ATOM 646 O O . LYS A 1 84 ? 10.415 6.513 -10.668 1.00 57.47 84 LYS A O 1
ATOM 651 N N . GLY A 1 85 ? 12.513 5.800 -11.080 1.00 62.62 85 GLY A N 1
ATOM 652 C CA . GLY A 1 85 ? 12.758 4.938 -9.908 1.00 62.62 85 GLY A CA 1
ATOM 653 C C . GLY A 1 85 ? 11.544 4.200 -9.326 1.00 62.62 85 GLY A C 1
ATOM 654 O O . GLY A 1 85 ? 11.273 3.053 -9.670 1.00 62.62 85 GLY A O 1
ATOM 655 N N . ARG A 1 86 ? 10.808 4.859 -8.418 1.00 66.31 86 ARG A N 1
ATOM 656 C CA . ARG A 1 86 ? 9.656 4.281 -7.699 1.00 66.31 86 ARG A CA 1
ATOM 657 C C . ARG A 1 86 ? 8.527 3.836 -8.636 1.00 66.31 86 ARG A C 1
ATOM 659 O O . ARG A 1 86 ? 7.910 2.807 -8.378 1.00 66.31 86 ARG A O 1
ATOM 666 N N . ILE A 1 87 ? 8.283 4.565 -9.725 1.00 67.19 87 ILE A N 1
ATOM 667 C CA . ILE A 1 87 ? 7.222 4.227 -10.687 1.00 67.19 87 ILE A CA 1
ATOM 668 C C . ILE A 1 87 ? 7.652 3.070 -11.599 1.00 67.19 87 ILE A C 1
ATOM 670 O O . ILE A 1 87 ? 6.838 2.208 -11.916 1.00 67.19 87 ILE A O 1
ATOM 674 N N . ILE A 1 88 ? 8.952 2.930 -11.879 1.00 68.19 88 ILE A N 1
ATOM 675 C CA . ILE A 1 88 ? 9.494 1.744 -12.566 1.00 68.19 88 ILE A CA 1
ATOM 676 C C . ILE A 1 88 ? 9.213 0.483 -11.739 1.00 68.19 88 ILE A C 1
ATOM 678 O O . ILE A 1 88 ? 8.768 -0.531 -12.271 1.00 68.19 88 ILE A O 1
ATOM 682 N N . THR A 1 89 ? 9.386 0.549 -10.413 1.00 77.44 89 THR A N 1
ATOM 683 C CA . THR A 1 89 ? 9.063 -0.595 -9.548 1.00 77.44 89 THR A CA 1
ATOM 684 C C . THR A 1 89 ? 7.561 -0.886 -9.444 1.00 77.44 89 THR A C 1
ATOM 686 O O . THR A 1 89 ? 7.207 -2.004 -9.078 1.00 77.44 89 THR A O 1
ATOM 689 N N . LEU A 1 90 ? 6.674 0.054 -9.784 1.00 82.62 90 LEU A N 1
ATOM 690 C CA . LEU A 1 90 ? 5.231 -0.207 -9.892 1.00 82.62 90 LEU A CA 1
ATOM 691 C C . LEU A 1 90 ? 4.884 -1.007 -11.147 1.00 82.62 90 LEU A C 1
ATOM 693 O O . LEU A 1 90 ? 4.059 -1.906 -11.065 1.00 82.62 90 LEU A O 1
ATOM 697 N N . GLN A 1 91 ? 5.554 -0.761 -12.277 1.00 83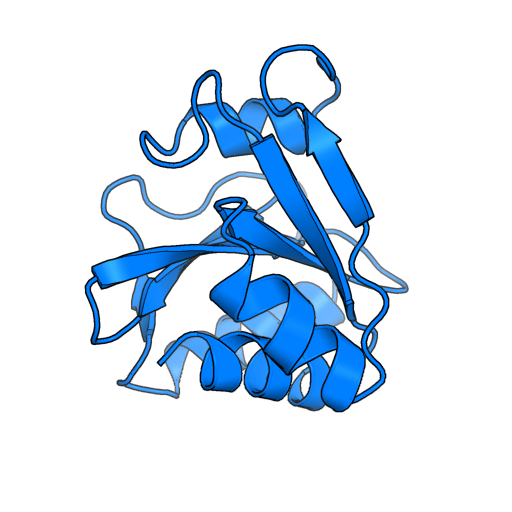.38 91 GLN A N 1
ATOM 698 C CA . GLN A 1 91 ? 5.265 -1.456 -13.543 1.00 83.38 91 GLN A CA 1
ATOM 699 C C . GLN A 1 91 ? 5.502 -2.976 -13.501 1.00 83.38 91 GLN A C 1
ATOM 701 O O . GLN A 1 91 ? 4.998 -3.703 -1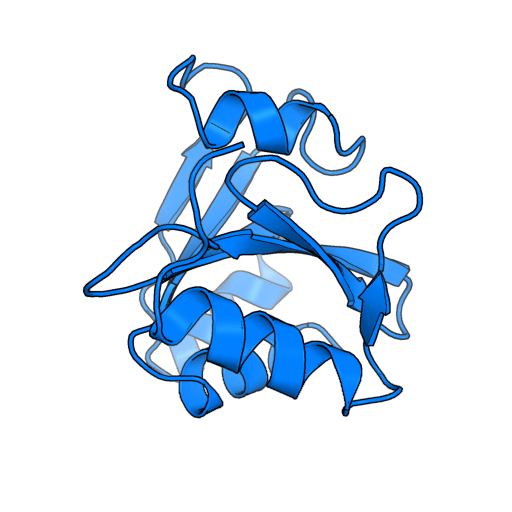4.355 1.00 83.38 91 GLN A O 1
ATOM 706 N N . ALA A 1 92 ? 6.255 -3.468 -12.513 1.00 83.88 92 ALA A N 1
ATOM 707 C CA . ALA A 1 92 ? 6.412 -4.901 -12.271 1.00 83.88 92 ALA A CA 1
ATOM 708 C C . ALA A 1 92 ? 5.124 -5.568 -11.746 1.00 83.88 92 ALA A C 1
ATOM 710 O O . ALA A 1 92 ? 5.021 -6.791 -11.770 1.00 83.88 92 ALA A O 1
ATOM 711 N N . MET A 1 93 ? 4.153 -4.783 -11.271 1.00 88.75 93 MET A N 1
ATOM 712 C CA . MET A 1 93 ? 2.813 -5.252 -10.929 1.00 88.75 93 MET A CA 1
ATOM 713 C C . MET A 1 93 ? 1.917 -5.174 -12.179 1.00 88.75 93 MET A C 1
ATOM 715 O O . MET A 1 93 ? 1.746 -4.079 -12.729 1.00 88.75 93 MET A O 1
ATOM 719 N N . PRO A 1 94 ? 1.327 -6.291 -12.644 1.00 87.50 94 PRO A N 1
ATOM 720 C CA . PRO A 1 94 ? 0.444 -6.311 -13.816 1.00 87.50 94 PRO A CA 1
ATOM 721 C C . PRO A 1 94 ? -0.714 -5.302 -13.758 1.00 87.50 94 PRO A C 1
ATOM 723 O O . PRO A 1 94 ? -1.134 -4.763 -14.780 1.00 87.50 94 PRO A O 1
ATOM 726 N N . GLU A 1 95 ? -1.207 -5.011 -12.559 1.00 89.31 95 GLU A N 1
ATOM 727 C CA . GLU A 1 95 ? -2.312 -4.096 -12.273 1.00 89.31 95 GLU A CA 1
ATOM 728 C C . GLU A 1 95 ? -1.957 -2.632 -12.559 1.00 89.31 95 GLU A C 1
ATOM 730 O O . GLU A 1 95 ? -2.846 -1.825 -12.817 1.00 89.31 95 GLU A O 1
ATOM 735 N N . PHE A 1 96 ? -0.663 -2.305 -12.567 1.00 87.69 96 PHE A N 1
ATOM 736 C CA . PHE A 1 96 ? -0.133 -0.956 -12.776 1.00 87.69 96 PHE A CA 1
ATOM 737 C C . PHE A 1 96 ? 0.583 -0.803 -14.126 1.00 87.69 96 PHE A C 1
ATOM 739 O O . PHE A 1 96 ? 0.836 0.313 -14.584 1.00 87.69 96 PHE A O 1
ATOM 746 N N . ARG A 1 97 ? 0.924 -1.912 -14.790 1.00 86.88 97 ARG A N 1
ATOM 747 C CA . ARG A 1 97 ? 1.681 -1.903 -16.045 1.00 86.88 97 ARG A CA 1
ATOM 748 C C . ARG A 1 97 ? 0.872 -1.261 -17.175 1.00 86.88 97 ARG A C 1
ATOM 750 O O . ARG A 1 97 ? -0.147 -1.799 -17.596 1.00 86.88 97 ARG A O 1
ATOM 757 N N . GLY A 1 98 ? 1.356 -0.129 -17.690 1.00 81.88 98 GLY A N 1
ATOM 758 C CA . GLY A 1 98 ? 0.697 0.589 -18.789 1.00 81.88 98 GLY A CA 1
ATOM 759 C C . GLY A 1 98 ? -0.635 1.240 -18.400 1.00 81.88 98 GLY A C 1
ATOM 760 O O . GLY A 1 98 ? -1.417 1.591 -19.278 1.00 81.88 98 GLY A O 1
ATOM 761 N N . LYS A 1 99 ? -0.918 1.354 -17.097 1.00 87.44 99 LYS A N 1
ATOM 762 C CA . LYS A 1 99 ? -2.175 1.875 -16.551 1.00 87.44 99 LYS A CA 1
ATOM 763 C C . LYS A 1 99 ? -1.924 3.111 -15.692 1.00 87.44 99 LYS A C 1
ATOM 765 O O . LYS A 1 99 ? -0.785 3.466 -15.388 1.00 87.44 99 LYS A O 1
ATOM 770 N N . ARG A 1 100 ? -3.009 3.775 -15.304 1.00 89.31 100 ARG A N 1
ATOM 771 C CA . ARG A 1 100 ? -2.976 4.890 -14.355 1.00 89.31 100 ARG A CA 1
ATOM 772 C C . ARG A 1 100 ? -3.115 4.376 -12.927 1.00 89.31 100 ARG A C 1
ATOM 774 O O . ARG A 1 100 ? -3.709 3.323 -12.688 1.00 89.31 100 ARG A O 1
ATOM 781 N N . ALA A 1 101 ? -2.589 5.147 -11.988 1.00 90.56 101 ALA A N 1
ATOM 782 C CA . ALA A 1 101 ? -2.702 4.890 -10.565 1.00 90.56 101 ALA A CA 1
ATOM 783 C C . ALA A 1 101 ? -3.017 6.169 -9.804 1.00 90.56 101 ALA A C 1
ATOM 785 O O . ALA A 1 101 ? -2.542 7.248 -10.158 1.00 90.56 101 ALA A O 1
ATOM 786 N N . TYR A 1 102 ? -3.744 6.035 -8.705 1.00 91.94 102 TYR A N 1
ATOM 787 C CA . TYR A 1 102 ? -3.840 7.088 -7.710 1.00 91.94 102 TYR A CA 1
ATOM 788 C C . TYR A 1 102 ? -2.696 6.960 -6.715 1.00 91.94 102 TYR A C 1
ATOM 790 O O . TYR A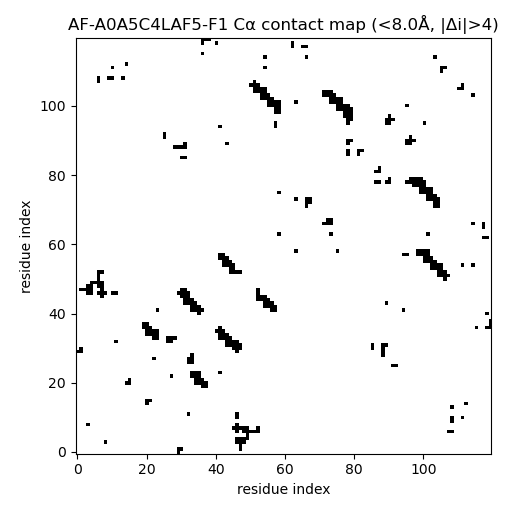 1 102 ? -2.374 5.869 -6.240 1.00 91.94 102 TYR A O 1
ATOM 798 N N . SER A 1 103 ? -2.075 8.093 -6.405 1.00 90.94 103 SER A N 1
ATOM 799 C CA . SER A 1 103 ? -1.095 8.212 -5.337 1.00 90.94 103 SER A CA 1
ATOM 800 C C . SER A 1 103 ? -1.694 9.022 -4.198 1.00 90.94 103 SER A C 1
ATOM 802 O O . SER A 1 103 ? -2.025 10.192 -4.397 1.00 90.94 103 SER A O 1
ATOM 804 N N . VAL A 1 104 ? -1.780 8.409 -3.022 1.00 92.94 104 VAL A N 1
ATOM 805 C CA . VAL A 1 104 ? -2.223 9.046 -1.780 1.00 92.94 104 VAL A CA 1
ATOM 806 C C . VAL A 1 104 ? -1.019 9.273 -0.890 1.00 92.94 104 VAL A C 1
ATOM 808 O O . VAL A 1 104 ? -0.224 8.358 -0.660 1.00 92.94 104 VAL A O 1
ATOM 811 N N . ARG A 1 105 ? -0.848 10.496 -0.395 1.00 92.88 105 ARG A N 1
ATOM 812 C CA . ARG A 1 105 ? 0.238 10.819 0.532 1.00 92.88 105 ARG A CA 1
ATOM 813 C C . ARG A 1 105 ? -0.192 10.505 1.962 1.00 92.88 105 ARG A C 1
ATOM 815 O O . ARG A 1 105 ? -1.160 11.079 2.437 1.00 92.88 105 ARG A O 1
ATOM 822 N N . VAL A 1 106 ? 0.590 9.679 2.649 1.00 92.38 106 VAL A N 1
ATOM 823 C CA . VAL A 1 106 ? 0.374 9.303 4.053 1.00 92.38 106 VAL A CA 1
ATOM 824 C C . VAL A 1 106 ? 1.621 9.610 4.879 1.00 92.38 106 VAL A C 1
ATOM 826 O O . VAL A 1 106 ? 2.755 9.458 4.416 1.00 92.38 106 VAL A O 1
ATOM 829 N N . LYS A 1 107 ? 1.429 10.096 6.096 1.00 92.31 107 LYS A N 1
ATOM 830 C CA . LYS A 1 107 ? 2.468 10.483 7.057 1.00 92.31 107 LYS A CA 1
ATOM 831 C C . LYS A 1 107 ? 2.560 9.494 8.213 1.00 92.31 107 LYS A C 1
ATOM 833 O O . LYS A 1 107 ? 3.630 9.383 8.805 1.00 92.31 107 LYS A O 1
ATOM 838 N N . THR A 1 108 ? 1.475 8.784 8.512 1.00 91.62 108 THR A N 1
ATOM 839 C CA . THR A 1 108 ? 1.398 7.819 9.614 1.00 91.62 108 THR A CA 1
ATOM 840 C C . THR A 1 108 ? 1.001 6.430 9.122 1.00 91.62 108 THR A C 1
ATOM 842 O O . THR A 1 108 ? 0.547 6.247 7.989 1.00 91.62 108 THR A O 1
ATOM 845 N N . VAL A 1 109 ? 1.199 5.435 9.987 1.00 91.75 109 VAL A N 1
ATOM 846 C CA . VAL A 1 109 ? 0.728 4.067 9.754 1.00 91.75 109 VAL A CA 1
ATOM 847 C C . VAL A 1 109 ? -0.797 4.019 9.723 1.00 91.75 109 VAL A C 1
ATOM 849 O O . VAL A 1 109 ? -1.353 3.399 8.822 1.00 91.75 109 VAL A O 1
ATOM 852 N N . ASP A 1 110 ? -1.467 4.718 10.641 1.00 92.25 110 ASP A N 1
ATOM 853 C CA . ASP A 1 110 ? -2.931 4.776 10.703 1.00 92.25 110 ASP A CA 1
ATOM 854 C C . ASP A 1 110 ? -3.546 5.329 9.416 1.00 92.25 110 ASP A C 1
ATOM 856 O O . ASP A 1 110 ? -4.498 4.754 8.897 1.00 92.25 110 ASP A O 1
ATOM 860 N N . GLU A 1 111 ? -2.963 6.387 8.840 1.00 92.88 111 GLU A N 1
ATOM 861 C CA . GLU A 1 111 ? -3.404 6.916 7.544 1.00 92.88 111 GLU A CA 1
ATOM 862 C C . GLU A 1 111 ? -3.239 5.873 6.429 1.00 92.88 111 GLU A C 1
ATOM 864 O O . GLU A 1 111 ? -4.131 5.699 5.602 1.00 92.88 111 GLU A O 1
ATOM 869 N N . ALA A 1 112 ? -2.124 5.137 6.406 1.00 92.12 112 ALA A N 1
ATOM 870 C CA . ALA A 1 112 ? -1.897 4.103 5.399 1.00 92.12 112 ALA A CA 1
ATOM 871 C C . ALA A 1 112 ? -2.876 2.927 5.529 1.00 92.12 112 ALA A C 1
ATOM 873 O O . ALA A 1 112 ? -3.374 2.429 4.516 1.00 92.12 112 ALA A O 1
ATOM 874 N N . LEU A 1 113 ? -3.166 2.498 6.759 1.00 91.88 113 LEU A N 1
ATOM 875 C CA . LEU A 1 113 ? -4.146 1.450 7.034 1.00 91.88 113 LEU A CA 1
ATOM 876 C C . LEU A 1 113 ? -5.568 1.914 6.711 1.00 91.88 113 LEU A C 1
ATOM 878 O O . LEU A 1 113 ? -6.326 1.136 6.137 1.00 91.88 113 LEU A O 1
ATOM 882 N N . ALA A 1 114 ? -5.915 3.171 7.004 1.00 92.38 114 ALA A N 1
ATOM 883 C CA . ALA A 1 114 ? -7.204 3.758 6.646 1.00 92.38 114 ALA A CA 1
ATOM 884 C C . ALA A 1 114 ? -7.407 3.779 5.124 1.00 92.38 114 ALA A C 1
ATOM 886 O O . ALA A 1 114 ? -8.435 3.313 4.633 1.00 92.38 114 ALA A O 1
ATOM 887 N N . VAL A 1 115 ? -6.393 4.217 4.368 1.00 91.94 115 VAL A N 1
ATOM 888 C CA . VAL A 1 115 ? -6.411 4.173 2.897 1.00 91.94 115 VAL A CA 1
ATOM 889 C C . VAL A 1 115 ? -6.595 2.738 2.399 1.00 91.94 115 VAL A C 1
ATOM 891 O O . VAL A 1 115 ? -7.457 2.488 1.562 1.00 91.94 115 VAL A O 1
ATOM 894 N N . ALA A 1 116 ? -5.833 1.778 2.928 1.00 90.62 116 ALA A N 1
ATOM 895 C CA . ALA A 1 116 ? -5.939 0.378 2.517 1.00 90.62 116 ALA A CA 1
ATOM 896 C C . ALA A 1 116 ? -7.287 -0.263 2.902 1.00 90.62 116 ALA A C 1
ATOM 898 O O . ALA A 1 116 ? -7.806 -1.101 2.162 1.00 90.62 116 ALA A O 1
ATOM 899 N N . ALA A 1 117 ? -7.888 0.152 4.020 1.00 89.50 117 ALA A N 1
ATOM 900 C CA . ALA A 1 117 ? -9.191 -0.330 4.466 1.00 89.50 117 ALA A CA 1
ATOM 901 C C . ALA A 1 117 ? -10.327 0.119 3.537 1.00 89.50 117 ALA A C 1
ATOM 903 O O . ALA A 1 117 ? -11.299 -0.617 3.376 1.00 89.50 117 ALA A O 1
ATOM 904 N N . LYS A 1 118 ? -10.192 1.277 2.876 1.00 88.62 118 LYS A N 1
ATOM 905 C CA . LYS A 1 118 ? -11.171 1.766 1.887 1.00 88.62 118 LYS A CA 1
ATOM 906 C C . LYS A 1 118 ? -11.188 0.973 0.594 1.00 88.62 118 LYS A C 1
ATOM 908 O O . LYS A 1 118 ? -12.150 1.076 -0.152 1.00 88.62 118 LYS A O 1
ATOM 913 N N . LEU A 1 119 ? -10.149 0.183 0.344 1.00 84.31 119 LEU A N 1
ATOM 914 C CA . LEU A 1 119 ? -10.035 -0.650 -0.848 1.00 84.31 119 LEU A CA 1
ATOM 915 C C . LEU A 1 119 ? -10.780 -1.985 -0.731 1.00 84.31 119 LEU A C 1
ATOM 917 O O . LEU A 1 119 ? -10.703 -2.794 -1.655 1.00 84.31 119 LEU A O 1
ATOM 921 N N . ARG A 1 120 ? -11.419 -2.248 0.414 1.00 75.69 120 ARG A N 1
ATOM 922 C CA . ARG A 1 120 ? -12.135 -3.495 0.698 1.00 75.69 120 ARG A CA 1
ATOM 923 C C . ARG A 1 120 ? -13.454 -3.581 -0.071 1.00 75.69 120 ARG A C 1
ATOM 925 O O . ARG A 1 120 ? -14.193 -2.572 -0.137 1.00 75.69 120 ARG A O 1
#

Foldseek 3Di:
DDAFAPQLVVLVVVQVPDPQWDFDPLGADPQWGWIAGPVRFIWIWGGHDHAKIKIKGFDDVQLVVLCVVVVWDWDKDQLDPPPDDVSVSVCSDVSRNRGIIIITIGRHSVSVVVSVVSVD

Secondary structure (DSSP, 8-state):
-PPPPHHHHHHHHHHHH-TTEEE-TT--BTTEEEEEETT--EEEEESS-SS-EEEEEE--HHHHHHHHHTT--EEEEETTT--STHHHHHHTSTTTTTSEEEEEEESSHHHHHHHHHTT-

Sequence (120 aa):
MPAPSPLGSQLEHAFSLDPSYRVHDVGHAEYLLRYRNASGLAFAVGRTTKTAAKVWIPADERWRDALVADGFDCVERDCASDGKGRIITLQAMPEFRGKRAYSVRVKTVDEALAVAAKLR

Radius of gyration: 12.82 Å; Cα contacts (8 Å, |Δi|>4): 222; chains: 1; bounding box: 33×26×30 Å

Mean predicted aligned error: 4.85 Å

Nearest PDB structures (foldseek):
  7f7r-assembly1_A  TM=4.641E-01  e=1.898E+00  Enterococcus faecalis ATCC 10100
  6m77-assembly1_A  TM=5.146E-01  e=3.821E+00  Enterococcus faecalis ATCC 10100
  6m76-assembly1_A  TM=4.635E-01  e=7.692E+00  Enterococcus faecalis ATCC 10100
  7aht-assembly1_A  TM=3.898E-01  e=9.162E+00  Bacillus subtilis subsp. subtilis str. 168

pLDDT: mean 86.36, std 8.54, range [50.94, 94.12]